Protein AF-A0A0M4G660-F1 (afdb_monomer_lite)

InterPro domains:
  IPR031681 YwqH-like [PF16888] (12-107)

Radius of gyration: 28.65 Å; chains: 1; bounding box: 60×16×83 Å

pLDDT: mean 83.5, std 10.87, range [44.72, 98.25]

Sequence (142 aa):
MFSLDSLVHIRSAISGEVADVEEKIDRLNQAKKEIEHQQNDYLGECRKILKPELAKSWTGSRANKFNDSRDEAHQTIENILNHEYESYKDRIDWEIAQLNMQKETLSFAGILAREAVEIADAGQDAWEAAGDKFNDLKRWLF

Organism: NCBI:txid1441095

Structure (mmCIF, N/CA/C/O backbone):
data_AF-A0A0M4G660-F1
#
_entry.id   AF-A0A0M4G660-F1
#
loop_
_atom_site.group_PDB
_atom_site.id
_atom_site.type_symbol
_atom_site.label_atom_id
_atom_site.label_alt_id
_atom_site.label_comp_id
_atom_site.label_asym_id
_atom_site.label_entity_id
_atom_site.label_seq_id
_atom_site.pdbx_PDB_ins_code
_atom_site.Cartn_x
_atom_site.Cartn_y
_atom_site.Cartn_z
_atom_site.occupancy
_atom_site.B_iso_or_equiv
_atom_site.auth_seq_id
_atom_site.auth_comp_id
_atom_site.auth_asym_id
_atom_site.auth_atom_id
_atom_site.pdbx_PDB_model_num
ATOM 1 N N . MET A 1 1 ? 27.094 -10.832 -32.823 1.00 44.72 1 MET A N 1
ATOM 2 C CA . MET A 1 1 ? 26.563 -9.756 -33.681 1.00 44.72 1 MET A CA 1
ATOM 3 C C . MET A 1 1 ? 25.323 -9.235 -32.980 1.00 44.72 1 MET A C 1
ATOM 5 O O . MET A 1 1 ? 24.364 -9.986 -32.868 1.00 44.72 1 MET A O 1
ATOM 9 N N . PHE A 1 2 ? 25.403 -8.055 -32.365 1.00 55.44 2 PHE A N 1
ATOM 10 C CA . PHE A 1 2 ? 24.255 -7.423 -31.709 1.00 55.44 2 PHE A CA 1
ATOM 11 C C . PHE A 1 2 ? 23.285 -6.957 -32.802 1.00 55.44 2 PHE A C 1
ATOM 13 O O . PHE A 1 2 ? 23.722 -6.308 -33.748 1.00 55.44 2 PHE A O 1
ATOM 20 N N . SER A 1 3 ? 22.015 -7.365 -32.733 1.00 67.00 3 SER A N 1
ATOM 21 C CA . SER A 1 3 ? 20.993 -7.032 -33.737 1.00 67.00 3 SER A CA 1
ATOM 22 C C . SER A 1 3 ? 19.977 -6.037 -33.179 1.00 67.00 3 SER A C 1
ATOM 24 O O . SER A 1 3 ? 19.724 -6.025 -31.973 1.00 67.00 3 SER A O 1
ATOM 26 N N . LEU A 1 4 ? 19.353 -5.252 -34.064 1.00 68.44 4 LEU A N 1
ATOM 27 C CA . LEU A 1 4 ? 18.244 -4.344 -33.734 1.00 68.44 4 LEU A CA 1
ATOM 28 C C . LEU A 1 4 ? 17.142 -5.065 -32.942 1.00 68.44 4 LEU A C 1
ATOM 30 O O . LEU A 1 4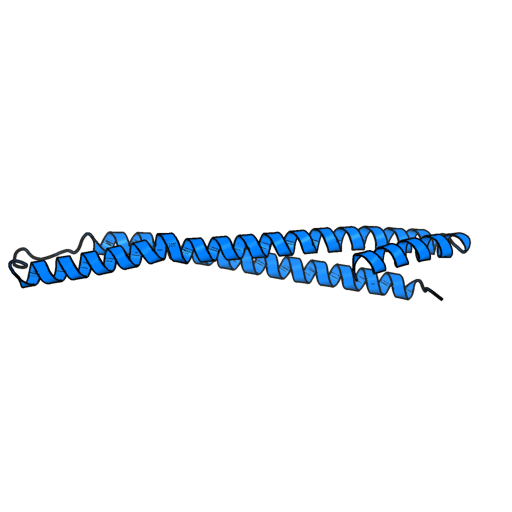 ? 16.658 -4.556 -31.934 1.00 68.44 4 LEU A O 1
ATOM 34 N N . ASP A 1 5 ? 16.829 -6.301 -33.342 1.00 76.00 5 ASP A N 1
ATOM 35 C CA . ASP A 1 5 ? 15.844 -7.156 -32.674 1.00 76.00 5 ASP A CA 1
ATOM 36 C C . ASP A 1 5 ? 16.173 -7.388 -31.194 1.00 76.00 5 ASP A C 1
ATOM 38 O O . ASP A 1 5 ? 15.279 -7.385 -30.350 1.00 76.00 5 ASP A O 1
ATOM 42 N N . SER A 1 6 ? 17.458 -7.525 -30.845 1.00 76.81 6 SER A N 1
ATOM 43 C CA . SER A 1 6 ? 17.884 -7.723 -29.452 1.00 76.81 6 SER A CA 1
ATOM 44 C C . SER A 1 6 ? 17.554 -6.499 -28.587 1.00 76.81 6 SER A C 1
ATOM 46 O O . SER A 1 6 ? 17.052 -6.641 -27.472 1.00 76.81 6 SER A O 1
ATOM 48 N N . LEU A 1 7 ? 17.782 -5.292 -29.114 1.00 72.12 7 LEU A N 1
ATOM 49 C CA . LEU A 1 7 ? 17.485 -4.032 -28.424 1.00 72.12 7 LEU A CA 1
ATOM 50 C C . LEU A 1 7 ? 15.976 -3.808 -28.272 1.00 72.12 7 LEU A C 1
ATOM 52 O O . LEU A 1 7 ? 1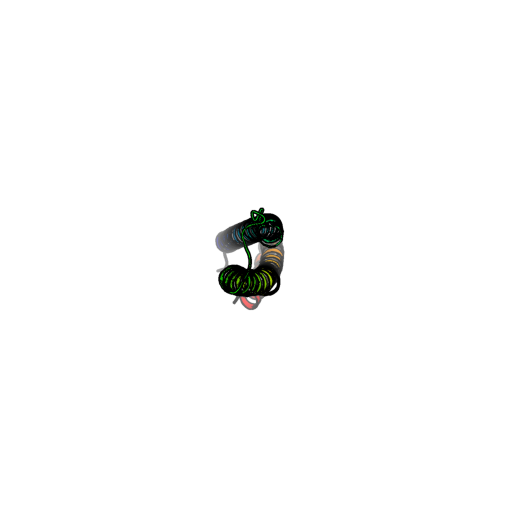5.510 -3.393 -27.208 1.00 72.12 7 LEU A O 1
ATOM 56 N N . VAL A 1 8 ? 15.200 -4.136 -29.308 1.00 76.62 8 VAL A N 1
ATOM 57 C CA . VAL A 1 8 ? 13.733 -4.060 -29.276 1.00 76.62 8 VAL A CA 1
ATOM 58 C C . VAL A 1 8 ? 13.154 -5.021 -28.234 1.00 76.62 8 VAL A C 1
ATOM 60 O O . VAL A 1 8 ? 12.283 -4.624 -27.456 1.00 76.62 8 VAL A O 1
ATOM 63 N N . HIS A 1 9 ? 13.667 -6.252 -28.152 1.00 80.25 9 HIS A N 1
ATOM 64 C CA . HIS A 1 9 ? 13.245 -7.218 -27.136 1.00 80.25 9 HIS A CA 1
ATOM 65 C C . HIS A 1 9 ? 13.515 -6.730 -25.711 1.00 80.25 9 HIS A C 1
ATOM 67 O O . HIS A 1 9 ? 12.638 -6.824 -24.856 1.00 80.25 9 HIS A O 1
ATOM 73 N N . ILE A 1 10 ? 14.693 -6.162 -25.458 1.00 77.19 10 ILE A N 1
ATOM 74 C CA . ILE A 1 10 ? 15.066 -5.643 -24.135 1.00 77.19 10 ILE A CA 1
ATOM 75 C C . ILE A 1 10 ? 14.209 -4.444 -23.745 1.00 77.19 10 ILE A C 1
ATOM 77 O O . ILE A 1 10 ? 13.721 -4.378 -22.621 1.00 77.19 10 ILE A O 1
ATOM 81 N N . ARG A 1 11 ? 13.930 -3.541 -24.687 1.00 79.50 11 ARG A N 1
ATOM 82 C CA . ARG A 1 11 ? 12.991 -2.438 -24.463 1.00 79.50 11 ARG A CA 1
ATOM 83 C C . ARG A 1 11 ? 11.594 -2.945 -24.096 1.00 79.50 11 ARG A C 1
ATOM 85 O O . ARG A 1 11 ? 10.970 -2.405 -23.181 1.00 79.50 11 ARG A O 1
ATOM 92 N N . SER A 1 12 ? 11.094 -3.947 -24.819 1.00 83.69 12 SER A N 1
ATOM 93 C CA . SER A 1 12 ? 9.786 -4.546 -24.538 1.00 83.69 12 SER A CA 1
ATOM 94 C C . SER A 1 12 ? 9.763 -5.214 -23.165 1.00 83.69 12 SER A C 1
ATOM 96 O O . SER A 1 12 ? 8.791 -5.042 -22.438 1.00 83.69 12 SER A O 1
ATOM 98 N N . ALA A 1 13 ? 10.829 -5.928 -22.797 1.00 83.44 13 ALA A N 1
ATOM 99 C CA . ALA A 1 13 ? 10.962 -6.555 -21.487 1.00 83.44 13 ALA A CA 1
ATOM 100 C C . ALA A 1 13 ? 10.968 -5.510 -20.363 1.00 83.44 13 ALA A C 1
ATOM 102 O O . ALA A 1 13 ? 10.168 -5.612 -19.444 1.00 83.44 13 ALA A O 1
ATOM 103 N N . ILE A 1 14 ? 11.776 -4.449 -20.485 1.00 82.00 14 ILE A N 1
ATOM 104 C CA . ILE A 1 14 ? 11.819 -3.348 -19.508 1.00 82.00 14 ILE A CA 1
ATOM 105 C C . ILE A 1 14 ? 10.439 -2.707 -19.343 1.00 82.00 14 ILE A C 1
ATOM 107 O O . ILE A 1 14 ? 10.021 -2.416 -18.229 1.00 82.00 14 ILE A O 1
ATOM 111 N N . SER A 1 15 ? 9.720 -2.495 -20.446 1.00 85.25 15 SER A N 1
ATOM 112 C CA . SER A 1 15 ? 8.387 -1.886 -20.400 1.00 85.25 15 SER A CA 1
ATOM 113 C C . SER A 1 15 ? 7.369 -2.795 -19.699 1.00 85.25 15 SER A C 1
ATOM 115 O O . SER A 1 15 ? 6.523 -2.293 -18.966 1.00 85.25 15 SER A O 1
ATOM 117 N N . GLY A 1 16 ? 7.472 -4.115 -19.893 1.00 88.00 16 GLY A N 1
ATOM 118 C CA . GLY A 1 16 ? 6.681 -5.106 -19.157 1.00 88.00 16 GLY A CA 1
ATOM 119 C C . GLY A 1 16 ? 6.983 -5.087 -17.659 1.00 88.00 16 GLY A C 1
ATOM 120 O O . GLY A 1 16 ? 6.071 -4.944 -16.857 1.00 88.00 16 GLY A O 1
ATOM 121 N N . GLU A 1 17 ? 8.262 -5.118 -17.283 1.00 89.25 17 GLU A N 1
ATOM 122 C CA . GLU A 1 17 ? 8.681 -5.071 -15.875 1.00 89.25 17 GLU A CA 1
ATOM 123 C C . GLU A 1 17 ? 8.239 -3.775 -15.177 1.00 89.25 17 GLU A C 1
ATOM 125 O O . GLU A 1 17 ? 7.815 -3.803 -14.023 1.00 89.25 17 GLU A O 1
ATOM 130 N N . VAL A 1 18 ? 8.287 -2.628 -15.869 1.00 89.06 18 VAL A N 1
ATOM 131 C CA . VAL A 1 18 ? 7.757 -1.364 -15.328 1.00 89.06 18 VAL A CA 1
ATOM 132 C C . VAL A 1 18 ? 6.261 -1.482 -15.039 1.00 89.06 18 VAL A C 1
ATOM 134 O O . VAL A 1 18 ? 5.838 -1.099 -13.950 1.00 89.06 18 VAL A O 1
ATOM 137 N N . ALA A 1 19 ? 5.476 -2.031 -15.970 1.00 91.75 19 ALA A N 1
ATOM 138 C CA . ALA A 1 19 ? 4.037 -2.210 -15.785 1.00 91.75 19 ALA A CA 1
ATOM 139 C C . ALA A 1 19 ? 3.720 -3.166 -14.619 1.00 91.75 19 ALA A C 1
ATOM 141 O O . ALA A 1 19 ? 2.849 -2.874 -13.801 1.00 91.75 19 ALA A O 1
ATOM 142 N N . ASP A 1 20 ? 4.475 -4.258 -14.483 1.00 94.25 20 ASP A N 1
ATOM 143 C CA . ASP A 1 20 ? 4.322 -5.214 -13.382 1.00 94.25 20 ASP A CA 1
ATOM 144 C C . ASP A 1 20 ? 4.648 -4.580 -12.018 1.00 94.25 20 ASP A C 1
ATOM 146 O O . ASP A 1 20 ? 3.996 -4.865 -11.007 1.00 94.25 20 ASP A O 1
ATOM 150 N N . VAL A 1 21 ? 5.668 -3.718 -11.960 1.00 94.25 21 VAL A N 1
ATOM 151 C CA . VAL A 1 21 ? 6.014 -2.962 -10.748 1.00 94.25 21 VAL A CA 1
ATOM 152 C C . VAL A 1 21 ? 4.928 -1.937 -10.413 1.00 94.25 21 VAL A C 1
ATOM 154 O O . VAL A 1 21 ? 4.554 -1.817 -9.245 1.00 94.25 21 VAL A O 1
ATOM 157 N N . GLU A 1 22 ? 4.381 -1.237 -11.409 1.00 95.50 22 GLU A N 1
ATOM 158 C CA . GLU A 1 22 ? 3.260 -0.305 -11.227 1.00 95.50 22 GLU A CA 1
ATOM 159 C C . GLU A 1 22 ? 2.017 -1.008 -10.674 1.00 95.50 22 GLU A C 1
ATOM 161 O O . GLU A 1 22 ? 1.448 -0.545 -9.685 1.00 95.50 22 GLU A O 1
ATOM 166 N N . GLU A 1 23 ? 1.651 -2.171 -11.218 1.00 97.25 23 GLU A N 1
ATOM 167 C CA . GLU A 1 23 ? 0.515 -2.950 -10.717 1.00 97.25 23 GLU A CA 1
ATOM 168 C C . GLU A 1 23 ? 0.711 -3.355 -9.246 1.00 97.25 23 GLU A C 1
ATOM 170 O O . GLU A 1 23 ? -0.210 -3.255 -8.427 1.00 97.25 23 GLU A O 1
ATOM 175 N N . LYS A 1 24 ? 1.921 -3.791 -8.870 1.00 97.56 24 LYS A N 1
ATOM 176 C CA . LYS A 1 24 ? 2.240 -4.141 -7.475 1.00 97.56 24 LYS A CA 1
ATOM 177 C C . LYS A 1 24 ? 2.100 -2.936 -6.546 1.00 97.56 24 LYS A C 1
ATOM 179 O O . LYS A 1 24 ? 1.526 -3.079 -5.466 1.00 97.56 24 LYS A O 1
ATOM 184 N N . ILE A 1 25 ? 2.591 -1.767 -6.962 1.00 97.12 25 ILE A N 1
ATOM 185 C CA . ILE A 1 25 ? 2.451 -0.514 -6.206 1.00 97.12 25 ILE A CA 1
ATOM 186 C C . ILE A 1 25 ? 0.970 -0.164 -6.024 1.00 97.12 25 ILE A C 1
ATOM 188 O O . ILE A 1 25 ? 0.545 0.140 -4.908 1.00 97.12 25 ILE A O 1
ATOM 192 N N . ASP A 1 26 ? 0.161 -0.254 -7.079 1.00 97.94 26 ASP A N 1
ATOM 193 C CA . ASP A 1 26 ? -1.270 0.055 -7.021 1.00 97.94 26 ASP A CA 1
ATOM 194 C C . ASP A 1 26 ? -2.028 -0.881 -6.078 1.00 97.94 26 ASP A C 1
ATOM 196 O O . ASP A 1 26 ? -2.834 -0.434 -5.256 1.00 97.94 26 ASP A O 1
ATOM 200 N N . ARG A 1 27 ? -1.721 -2.180 -6.123 1.00 97.88 27 ARG A N 1
ATOM 201 C CA . ARG A 1 27 ? -2.301 -3.169 -5.206 1.00 97.88 27 ARG A CA 1
ATOM 202 C C . ARG A 1 27 ? -1.935 -2.893 -3.749 1.00 97.88 27 ARG A C 1
ATOM 204 O O . ARG A 1 27 ? -2.799 -3.008 -2.881 1.00 97.88 27 ARG A O 1
ATOM 211 N N . LEU A 1 28 ? -0.687 -2.513 -3.474 1.00 98.25 28 LEU A N 1
ATOM 212 C CA . LEU A 1 28 ? -0.239 -2.144 -2.128 1.00 98.25 28 LEU A CA 1
ATOM 213 C C . LEU A 1 28 ? -0.926 -0.866 -1.628 1.00 98.25 28 LEU A C 1
ATOM 215 O O . LEU A 1 28 ? -1.400 -0.828 -0.494 1.00 98.25 28 LEU A O 1
ATOM 219 N N . ASN A 1 29 ? -1.065 0.146 -2.487 1.00 97.62 29 ASN A N 1
ATOM 220 C CA . ASN A 1 29 ? -1.810 1.366 -2.173 1.00 97.62 29 ASN A CA 1
ATOM 221 C C . ASN A 1 29 ? -3.283 1.079 -1.857 1.00 97.62 29 ASN A C 1
ATOM 223 O O . ASN A 1 29 ? -3.846 1.660 -0.927 1.00 97.62 29 ASN A O 1
ATOM 227 N N . GLN A 1 30 ? -3.916 0.187 -2.619 1.00 97.75 30 GLN A N 1
ATOM 228 C CA . GLN A 1 30 ? -5.294 -0.222 -2.373 1.00 97.75 30 GLN A CA 1
ATOM 229 C C . GLN A 1 30 ? -5.428 -0.966 -1.037 1.00 97.75 30 GLN A C 1
ATOM 231 O O . GLN A 1 30 ? -6.288 -0.617 -0.230 1.00 97.75 30 GLN A O 1
ATOM 236 N N . ALA A 1 31 ? -4.532 -1.915 -0.759 1.00 97.12 31 ALA A N 1
ATOM 237 C CA . ALA A 1 31 ? -4.509 -2.636 0.511 1.00 97.12 31 ALA A CA 1
ATOM 238 C C . ALA A 1 31 ? -4.311 -1.691 1.710 1.00 97.12 31 ALA A C 1
ATOM 240 O O . ALA A 1 31 ? -4.997 -1.825 2.721 1.00 97.12 31 ALA A O 1
ATOM 241 N N . LYS A 1 32 ? -3.430 -0.686 1.593 1.00 97.00 32 LYS A N 1
ATOM 242 C CA . LYS A 1 32 ? -3.231 0.329 2.638 1.00 97.00 32 LYS A CA 1
ATOM 243 C C . LYS A 1 32 ? -4.513 1.110 2.930 1.00 97.00 32 LYS A C 1
ATOM 245 O O . LYS A 1 32 ? -4.879 1.257 4.093 1.00 97.00 32 LYS A O 1
ATOM 250 N N . LYS A 1 33 ? -5.226 1.558 1.891 1.00 96.62 33 LYS A N 1
ATOM 251 C CA . LYS A 1 33 ? -6.512 2.260 2.048 1.00 96.62 33 LYS A CA 1
ATOM 252 C C . LYS A 1 33 ? -7.565 1.392 2.735 1.00 96.62 33 LYS A C 1
ATOM 254 O O . LYS A 1 33 ? -8.328 1.890 3.557 1.00 96.62 33 LYS A O 1
ATOM 259 N N . GLU A 1 34 ? -7.616 0.102 2.411 1.00 95.88 34 GLU A N 1
ATOM 260 C CA . GLU A 1 34 ? -8.534 -0.844 3.055 1.00 95.88 34 GLU A CA 1
ATOM 261 C C . GLU A 1 34 ? -8.205 -1.034 4.540 1.00 95.88 34 GLU A C 1
ATOM 263 O O . GLU A 1 34 ? -9.111 -0.996 5.372 1.00 95.88 34 GLU A O 1
ATOM 268 N N . ILE A 1 35 ? -6.919 -1.152 4.885 1.00 93.75 35 ILE A N 1
ATOM 269 C CA . ILE A 1 35 ? -6.444 -1.214 6.276 1.00 93.75 35 ILE A CA 1
ATOM 270 C C . ILE A 1 35 ? -6.825 0.063 7.035 1.00 93.75 35 ILE A C 1
ATOM 272 O O . ILE A 1 35 ? -7.355 -0.017 8.140 1.00 93.75 35 ILE A O 1
ATOM 276 N N . GLU A 1 36 ? -6.613 1.242 6.446 1.00 94.00 36 GLU A N 1
ATOM 277 C CA . GLU A 1 36 ? -6.996 2.527 7.048 1.00 94.00 36 GLU A CA 1
ATOM 278 C C . GLU A 1 36 ? -8.512 2.640 7.257 1.00 94.00 36 GLU A C 1
ATOM 280 O O . GLU A 1 36 ? -8.968 3.165 8.276 1.00 94.00 36 GLU A O 1
ATOM 285 N N . HIS A 1 37 ? -9.314 2.138 6.317 1.00 94.12 37 HIS A N 1
ATOM 286 C CA . HIS A 1 37 ? -10.766 2.121 6.461 1.00 94.12 37 HIS A CA 1
ATOM 287 C C . HIS A 1 37 ? -11.204 1.210 7.614 1.00 94.12 37 HIS A C 1
ATOM 289 O O . HIS A 1 37 ? -11.929 1.662 8.500 1.00 94.12 37 HIS A O 1
ATOM 295 N N . GLN A 1 38 ? -10.684 -0.021 7.664 1.00 90.75 38 GLN A N 1
ATOM 296 C CA . GLN A 1 38 ? -10.962 -0.972 8.744 1.00 90.75 38 GLN A CA 1
ATOM 297 C C . GLN A 1 38 ? -10.537 -0.419 10.111 1.00 90.75 38 GLN A C 1
ATOM 299 O O . GLN A 1 38 ? -11.310 -0.480 11.065 1.00 90.75 38 GLN A O 1
ATOM 304 N N . GLN A 1 39 ? -9.346 0.185 10.208 1.00 92.62 39 GLN A N 1
ATOM 305 C CA . GLN A 1 39 ? -8.855 0.820 11.436 1.00 92.62 39 GLN A CA 1
ATOM 306 C C . GLN A 1 39 ? -9.840 1.883 11.944 1.00 92.62 39 GLN A C 1
ATOM 308 O O . GLN A 1 39 ? -10.165 1.923 13.132 1.00 92.62 39 GLN A O 1
ATOM 313 N N . ASN A 1 40 ? -10.351 2.729 11.045 1.00 90.00 40 ASN A N 1
ATOM 314 C CA . ASN A 1 40 ? -11.313 3.778 11.382 1.00 90.00 40 ASN A CA 1
ATOM 315 C C . ASN A 1 40 ? -12.676 3.223 11.816 1.00 90.00 40 ASN A C 1
ATOM 317 O O . ASN A 1 40 ? -13.258 3.725 12.784 1.00 90.00 40 ASN A O 1
ATOM 321 N N . ASP A 1 41 ? -13.169 2.182 11.146 1.00 89.31 41 ASP A N 1
ATOM 322 C CA . ASP A 1 41 ? -14.423 1.522 11.512 1.00 89.31 41 ASP A CA 1
ATOM 323 C C . ASP A 1 41 ? -14.321 0.907 12.913 1.00 89.31 41 ASP A C 1
ATOM 325 O O . ASP A 1 41 ? -15.154 1.183 13.784 1.00 89.31 41 ASP A O 1
ATOM 329 N N . TYR A 1 42 ? -13.237 0.176 13.184 1.00 86.31 42 TYR A N 1
ATOM 330 C CA . TYR A 1 42 ? -12.986 -0.418 14.495 1.00 86.31 42 TYR A CA 1
ATOM 331 C C . TYR A 1 42 ? -12.767 0.625 15.595 1.00 86.31 42 TYR A C 1
ATOM 333 O O . TYR A 1 42 ? -13.249 0.434 16.712 1.00 86.31 42 TYR A O 1
ATOM 341 N N . LEU A 1 43 ? -12.125 1.764 15.307 1.00 86.12 43 LEU A N 1
ATOM 342 C CA . LEU A 1 43 ? -12.064 2.895 16.244 1.00 86.12 43 LEU A CA 1
ATOM 343 C C . LEU A 1 43 ? -13.472 3.401 16.604 1.00 86.12 43 LEU A C 1
ATOM 345 O O . LEU A 1 43 ? -13.748 3.731 17.763 1.00 86.12 43 LEU A O 1
ATOM 349 N N . GLY A 1 44 ? -14.378 3.453 15.626 1.00 83.50 44 GLY A N 1
ATOM 350 C CA . GLY A 1 44 ? -15.780 3.806 15.834 1.00 83.50 44 GLY A CA 1
ATOM 351 C C . GLY A 1 44 ? -16.532 2.792 16.699 1.00 83.50 44 GLY A C 1
ATOM 352 O O . GLY A 1 44 ? -17.306 3.182 17.578 1.00 83.50 44 GLY A O 1
ATOM 353 N N . GLU A 1 45 ? -16.298 1.499 16.484 1.00 83.31 45 GLU A N 1
ATOM 354 C CA . GLU A 1 45 ? -16.901 0.417 17.269 1.00 83.31 45 GLU A CA 1
ATOM 355 C C . GLU A 1 45 ? -16.353 0.342 18.697 1.00 83.31 45 GLU A C 1
ATOM 357 O O . GLU A 1 45 ? -17.134 0.230 19.645 1.00 83.31 45 GLU A O 1
ATOM 362 N N . CYS A 1 46 ? -15.042 0.504 18.880 1.00 83.06 46 CYS A N 1
ATOM 363 C CA . CYS A 1 46 ? -14.386 0.481 20.186 1.00 83.06 46 CYS A CA 1
ATOM 364 C C . CYS A 1 46 ? -14.970 1.541 21.138 1.00 83.06 46 CYS A C 1
ATOM 366 O O . CYS A 1 46 ? -15.277 1.263 22.300 1.00 83.06 46 CYS A O 1
ATOM 368 N N . ARG A 1 47 ? -15.281 2.739 20.622 1.00 80.38 47 ARG A N 1
ATOM 369 C CA . ARG A 1 47 ? -15.952 3.799 21.401 1.00 80.38 47 ARG A CA 1
ATOM 370 C C . ARG A 1 47 ? -17.316 3.383 21.958 1.00 80.38 47 ARG A C 1
ATOM 372 O O . ARG A 1 47 ? -17.741 3.928 22.978 1.00 80.38 47 ARG A O 1
ATOM 379 N N . LYS A 1 48 ? -18.015 2.445 21.310 1.00 81.44 48 LYS A N 1
ATOM 380 C CA . LYS A 1 48 ? -19.314 1.930 21.776 1.00 81.44 48 LYS A CA 1
ATOM 381 C C . LYS A 1 48 ? -19.142 0.966 22.952 1.00 81.44 48 LYS A C 1
ATOM 383 O O . LYS A 1 48 ? -19.980 0.969 23.850 1.00 81.44 48 LYS A O 1
ATOM 388 N N . ILE A 1 49 ? -18.039 0.212 22.996 1.00 79.62 49 ILE A N 1
ATOM 389 C CA . ILE A 1 49 ? -17.721 -0.727 24.089 1.00 79.62 49 ILE A CA 1
ATOM 390 C C . ILE A 1 49 ? -17.583 0.013 25.427 1.00 79.62 49 ILE A C 1
ATOM 392 O O . ILE A 1 49 ? -18.021 -0.496 26.456 1.00 79.62 49 ILE A O 1
ATOM 396 N N . LEU A 1 50 ? -17.058 1.243 25.417 1.00 77.88 50 LEU A N 1
ATOM 397 C CA . LEU A 1 50 ? -16.907 2.079 26.615 1.00 77.88 50 LEU A CA 1
ATOM 398 C C . LEU A 1 50 ? -18.224 2.651 27.168 1.00 77.88 50 LEU A C 1
ATOM 400 O O . LEU A 1 50 ? -18.250 3.126 28.304 1.00 77.88 50 LEU A O 1
ATOM 404 N N . LYS A 1 51 ? -19.319 2.625 26.398 1.00 78.88 51 LYS A N 1
ATOM 405 C CA . LYS A 1 51 ? -20.621 3.184 26.803 1.00 78.88 51 LYS A CA 1
ATOM 406 C C . LYS A 1 51 ? -21.746 2.148 26.712 1.00 78.88 51 LYS A C 1
ATOM 408 O O . LYS A 1 51 ? -22.700 2.355 25.962 1.00 78.88 51 LYS A O 1
ATOM 413 N N . PRO A 1 52 ? -21.671 1.040 27.468 1.00 76.75 52 PRO A N 1
ATOM 414 C CA . PRO A 1 52 ? -22.738 0.056 27.467 1.00 76.75 52 PRO A CA 1
ATOM 415 C C . PRO A 1 52 ? -23.973 0.615 28.186 1.00 76.75 52 PRO A C 1
ATOM 417 O O . PRO A 1 52 ? -23.874 1.175 29.281 1.00 76.75 52 PRO A O 1
ATOM 420 N N . GLU A 1 53 ? -25.153 0.431 27.599 1.00 78.69 53 GLU A N 1
ATOM 421 C CA . GLU A 1 53 ? -26.421 0.731 28.267 1.00 78.69 53 GLU A CA 1
ATOM 422 C C . GLU A 1 53 ? -26.728 -0.357 29.303 1.00 78.69 53 GLU A C 1
ATOM 424 O O . GLU A 1 53 ? -27.341 -1.384 29.014 1.00 78.69 53 GLU A O 1
ATOM 429 N N . LEU A 1 54 ? -26.261 -0.147 30.534 1.00 80.81 54 LEU A N 1
ATOM 430 C CA . LEU A 1 54 ? -26.514 -1.055 31.649 1.00 80.81 54 LEU A CA 1
ATOM 431 C C . LEU A 1 54 ? -27.705 -0.569 32.483 1.00 80.81 54 LEU A C 1
ATOM 433 O O . LEU A 1 54 ? -27.793 0.597 32.869 1.00 80.81 54 LEU A O 1
ATOM 437 N N . ALA A 1 55 ? -28.624 -1.482 32.805 1.00 82.75 55 ALA A N 1
ATOM 438 C CA . ALA A 1 55 ? -29.735 -1.196 33.711 1.00 82.75 55 ALA A CA 1
ATOM 439 C C . ALA A 1 55 ? -29.230 -0.890 35.134 1.00 82.75 55 ALA A C 1
ATOM 441 O O . ALA A 1 55 ? -28.233 -1.444 35.582 1.00 82.75 55 ALA A O 1
ATOM 442 N N . LYS A 1 56 ? -29.963 -0.087 35.916 1.00 82.50 56 LYS A N 1
ATOM 443 C CA . LYS A 1 56 ? -29.572 0.278 37.300 1.00 82.50 56 LYS A CA 1
ATOM 444 C C . LYS A 1 56 ? -29.395 -0.916 38.254 1.00 82.50 56 LYS A C 1
ATOM 446 O O . LYS A 1 56 ? -28.794 -0.768 39.311 1.00 82.50 56 LYS A O 1
ATOM 451 N N . SER A 1 57 ? -29.923 -2.088 37.899 1.00 84.94 57 SER A N 1
ATOM 452 C CA . SER A 1 57 ? -29.776 -3.343 38.647 1.00 84.94 57 SER A CA 1
ATOM 453 C C . SER A 1 57 ? -28.402 -4.004 38.486 1.00 84.94 57 SER A C 1
ATOM 455 O O . SER A 1 57 ? -28.129 -5.016 39.128 1.00 84.94 57 SER A O 1
ATOM 457 N N . TRP A 1 58 ? -27.543 -3.472 37.616 1.00 82.56 58 TRP A N 1
ATOM 458 C CA . TRP A 1 58 ? -26.195 -3.971 37.384 1.00 82.56 58 TRP A CA 1
ATOM 459 C C . TRP A 1 58 ? -25.223 -3.439 38.440 1.00 82.56 58 TRP A C 1
ATOM 461 O O . TRP A 1 58 ? -24.525 -2.448 38.243 1.00 82.56 58 TRP A O 1
ATOM 471 N N . THR A 1 59 ? -25.199 -4.098 39.597 1.00 87.25 59 THR A N 1
ATOM 472 C CA . THR A 1 59 ? -24.361 -3.713 40.741 1.00 87.25 59 THR A CA 1
ATOM 473 C C . THR A 1 59 ? -23.640 -4.918 41.355 1.00 87.25 59 THR A C 1
ATOM 475 O O . THR A 1 59 ? -23.885 -6.077 41.003 1.00 87.25 59 THR A O 1
ATOM 478 N N . GLY A 1 60 ? -22.711 -4.646 42.275 1.00 90.62 60 GLY A N 1
ATOM 479 C CA . GLY A 1 60 ? -21.974 -5.671 43.013 1.00 90.62 60 GLY A CA 1
ATOM 480 C C . GLY A 1 60 ? -20.940 -6.421 42.166 1.00 90.62 60 GLY A C 1
ATOM 481 O O . GLY A 1 60 ? -20.520 -5.969 41.104 1.00 90.62 60 GLY A O 1
ATOM 482 N N . SER A 1 61 ? -20.518 -7.595 42.643 1.00 89.12 61 SER A N 1
ATOM 483 C CA . SER A 1 61 ? -19.400 -8.353 42.054 1.00 89.12 61 SER A CA 1
ATOM 484 C C . SER A 1 61 ? -19.583 -8.683 40.565 1.00 89.12 61 SER A C 1
ATOM 486 O O . SER A 1 61 ? -18.605 -8.694 39.820 1.00 89.12 61 SER A O 1
ATOM 488 N N . ARG A 1 62 ? -20.823 -8.904 40.106 1.00 86.62 62 ARG A N 1
ATOM 489 C CA . ARG A 1 62 ? -21.121 -9.165 38.689 1.00 86.62 62 ARG A CA 1
ATOM 490 C C . ARG A 1 62 ? -20.818 -7.955 37.803 1.00 86.62 62 ARG A C 1
ATOM 492 O O . ARG A 1 62 ? -20.265 -8.136 36.724 1.00 86.62 62 ARG A O 1
ATOM 499 N N . ALA A 1 63 ? -21.172 -6.754 38.259 1.00 88.25 63 ALA A N 1
ATOM 500 C CA . ALA A 1 63 ? -20.909 -5.526 37.519 1.00 88.25 63 ALA A CA 1
ATOM 501 C C . ALA A 1 63 ? -19.407 -5.231 37.439 1.00 88.25 63 ALA A C 1
ATOM 503 O O . ALA A 1 63 ? -18.910 -4.888 36.371 1.00 88.25 63 ALA A O 1
ATOM 504 N N . ASN A 1 64 ? -18.682 -5.453 38.541 1.00 88.12 64 A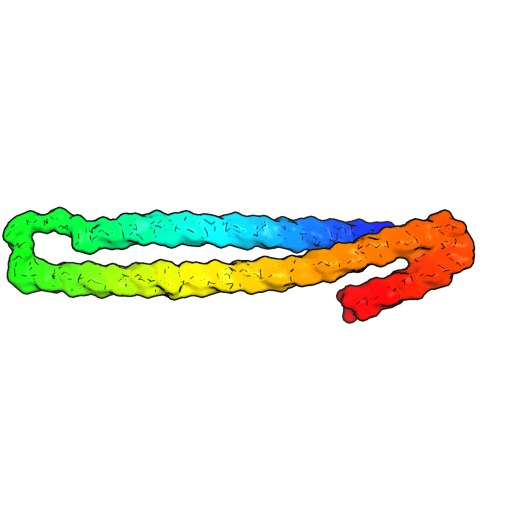SN A N 1
ATOM 505 C CA . ASN A 1 64 ? -17.231 -5.263 38.585 1.00 88.12 64 ASN A CA 1
ATOM 506 C C . ASN A 1 64 ? -16.511 -6.180 37.589 1.00 88.12 64 ASN A C 1
ATOM 508 O O . ASN A 1 64 ? -15.789 -5.682 36.739 1.00 88.12 64 ASN A O 1
ATOM 512 N N . LYS A 1 65 ? -16.800 -7.491 37.603 1.00 90.12 65 LYS A N 1
ATOM 513 C CA . LYS A 1 65 ? -16.156 -8.453 36.688 1.00 90.12 65 LYS A CA 1
ATOM 514 C C . LYS A 1 65 ? -16.339 -8.105 35.213 1.00 90.12 65 LYS A C 1
ATOM 516 O O . LYS A 1 65 ? -15.444 -8.325 34.413 1.00 90.12 65 LYS A O 1
ATOM 521 N N . PHE A 1 66 ? -17.505 -7.594 34.839 1.00 89.12 66 PHE A N 1
ATOM 522 C CA . PHE A 1 66 ? -17.726 -7.164 33.463 1.00 89.12 66 PHE A CA 1
ATOM 523 C C . PHE A 1 66 ? -16.995 -5.878 33.120 1.00 89.12 66 PHE A C 1
ATOM 525 O O . PHE A 1 66 ? -16.509 -5.775 32.002 1.00 89.12 66 PHE A O 1
ATOM 532 N N . ASN A 1 67 ? -16.924 -4.911 34.039 1.00 88.12 67 ASN A N 1
ATOM 533 C CA . ASN A 1 67 ? -16.108 -3.723 33.809 1.00 88.12 67 ASN A CA 1
ATOM 534 C C . ASN A 1 67 ? -14.643 -4.128 33.610 1.00 88.12 67 ASN A C 1
ATOM 536 O O . ASN A 1 67 ? -14.042 -3.675 32.645 1.00 88.12 67 ASN A O 1
ATOM 540 N N . ASP A 1 68 ? -14.127 -5.054 34.426 1.00 90.50 68 ASP A N 1
ATOM 541 C CA . ASP A 1 68 ? -12.770 -5.590 34.280 1.00 90.50 68 ASP A CA 1
ATOM 542 C C . ASP A 1 68 ? -12.570 -6.231 32.891 1.00 90.50 68 ASP A C 1
ATOM 544 O O . ASP A 1 68 ? -11.654 -5.859 32.162 1.00 90.50 68 ASP A O 1
ATOM 548 N N . SER A 1 69 ? -13.471 -7.132 32.470 1.00 89.12 69 SER A N 1
ATOM 549 C CA . SER A 1 69 ? -13.402 -7.760 31.139 1.00 89.12 69 SER A CA 1
ATOM 550 C C . SER A 1 69 ? -13.554 -6.763 29.988 1.00 89.12 69 SER A C 1
ATOM 552 O O . SER A 1 69 ? -12.942 -6.929 28.935 1.00 89.12 69 SER A O 1
ATOM 554 N N . ARG A 1 70 ? -14.383 -5.730 30.156 1.00 90.00 70 ARG A N 1
ATOM 555 C CA . ARG A 1 70 ? -14.560 -4.665 29.165 1.00 90.00 70 ARG A CA 1
ATOM 556 C C . ARG A 1 70 ? -13.283 -3.845 29.025 1.00 90.00 70 ARG A C 1
ATOM 558 O O . ARG A 1 70 ? -12.896 -3.534 27.904 1.00 90.00 70 ARG A O 1
ATOM 565 N N . ASP A 1 71 ? -12.656 -3.487 30.138 1.00 88.94 71 ASP A N 1
ATOM 566 C CA . ASP A 1 71 ? -11.444 -2.673 30.146 1.00 88.94 71 ASP A CA 1
ATOM 567 C C . ASP A 1 71 ? -10.261 -3.457 29.553 1.00 88.94 71 ASP A C 1
ATOM 569 O O . ASP A 1 71 ? -9.510 -2.908 28.749 1.00 88.94 71 ASP A O 1
ATOM 573 N N . GLU A 1 72 ? -10.157 -4.759 29.839 1.00 90.19 72 GLU A N 1
ATOM 574 C CA . GLU A 1 72 ? -9.187 -5.663 29.202 1.00 90.19 72 GLU A CA 1
ATOM 575 C C . GLU A 1 72 ? -9.411 -5.773 27.682 1.00 90.19 72 GLU A C 1
ATOM 577 O O . GLU A 1 72 ? -8.469 -5.653 26.890 1.00 90.19 72 GLU A O 1
ATOM 582 N N . ALA A 1 73 ? -10.667 -5.941 27.253 1.00 87.81 73 ALA A N 1
ATOM 583 C CA . ALA A 1 73 ? -11.015 -5.972 25.835 1.00 87.81 73 ALA A CA 1
ATOM 584 C C . ALA A 1 73 ? -10.681 -4.641 25.146 1.00 87.81 73 ALA A C 1
ATOM 586 O O . ALA A 1 73 ? -10.110 -4.637 24.057 1.00 87.81 73 ALA A O 1
ATOM 587 N N . HIS A 1 74 ? -10.984 -3.513 25.791 1.00 89.00 74 HIS A N 1
ATOM 588 C CA . HIS A 1 74 ? -10.665 -2.184 25.279 1.00 89.00 74 HIS A CA 1
ATOM 589 C C . HIS A 1 74 ? -9.156 -1.984 25.109 1.00 89.00 74 HIS A C 1
ATOM 591 O O . HIS A 1 74 ? -8.720 -1.569 24.040 1.00 89.00 74 HIS A O 1
ATOM 597 N N . GLN A 1 75 ? -8.354 -2.329 26.121 1.00 89.56 75 GLN A N 1
ATOM 598 C CA . GLN A 1 75 ? -6.890 -2.243 26.046 1.00 89.56 75 GLN A CA 1
ATOM 599 C C . GLN A 1 75 ? -6.322 -3.114 24.924 1.00 89.56 75 GLN A C 1
ATOM 601 O O . GLN A 1 75 ? -5.437 -2.685 24.186 1.00 89.56 75 GLN A O 1
ATOM 606 N N . THR A 1 76 ? -6.848 -4.329 24.763 1.00 89.44 76 THR A N 1
ATOM 607 C CA . THR A 1 76 ? -6.435 -5.229 23.679 1.00 89.44 76 THR A CA 1
ATOM 608 C C . THR A 1 76 ? -6.742 -4.621 22.310 1.00 89.44 76 THR A C 1
ATOM 610 O O . THR A 1 76 ? -5.877 -4.602 21.437 1.00 89.44 76 THR A O 1
ATOM 613 N N . ILE A 1 77 ? -7.946 -4.073 22.130 1.00 88.00 77 ILE A N 1
ATOM 614 C CA . ILE A 1 77 ? -8.355 -3.429 20.878 1.00 88.00 77 ILE A CA 1
ATOM 615 C C . ILE A 1 77 ? -7.508 -2.181 20.602 1.00 88.00 77 ILE A C 1
ATOM 617 O O . ILE A 1 77 ? -7.040 -2.010 19.480 1.00 88.00 77 ILE A O 1
ATOM 621 N N . GLU A 1 78 ? -7.258 -1.329 21.600 1.00 88.12 78 GLU A N 1
ATOM 622 C CA . GLU A 1 78 ? -6.370 -0.170 21.444 1.00 88.12 78 GLU A CA 1
ATOM 623 C C . GLU A 1 78 ? -4.953 -0.580 21.043 1.00 88.12 78 GLU A C 1
ATOM 625 O O . GLU A 1 78 ? -4.344 0.073 20.196 1.00 88.12 78 GLU A O 1
ATOM 630 N N . ASN A 1 79 ? -4.425 -1.668 21.607 1.00 88.69 79 ASN A N 1
ATOM 631 C CA . ASN A 1 79 ? -3.109 -2.166 21.229 1.00 88.69 79 ASN A CA 1
ATOM 632 C C . ASN A 1 79 ? -3.071 -2.595 19.761 1.00 88.69 79 ASN A C 1
ATOM 634 O O . ASN A 1 79 ? -2.175 -2.160 19.039 1.00 88.69 79 ASN A O 1
ATOM 638 N N . ILE A 1 80 ? -4.057 -3.371 19.305 1.00 88.94 80 ILE A N 1
ATOM 639 C CA . ILE A 1 80 ? -4.161 -3.801 17.904 1.00 88.94 80 ILE A CA 1
ATOM 640 C C . ILE A 1 80 ? -4.265 -2.579 16.983 1.00 88.94 80 ILE A C 1
ATOM 642 O O . ILE A 1 80 ? -3.499 -2.452 16.026 1.00 88.94 80 ILE A O 1
ATOM 646 N N . LEU A 1 81 ? -5.170 -1.647 17.296 1.00 87.56 81 LEU A N 1
ATOM 647 C CA . LEU A 1 81 ? -5.423 -0.471 16.464 1.00 87.56 81 LEU A CA 1
ATOM 648 C C . LEU A 1 81 ? -4.221 0.465 16.371 1.00 87.56 81 LEU A C 1
ATOM 650 O O . LEU A 1 81 ? -4.010 1.039 15.311 1.00 87.56 81 LEU A O 1
ATOM 654 N N . ASN A 1 82 ? -3.443 0.622 17.441 1.00 86.62 82 ASN A N 1
ATOM 655 C CA . ASN A 1 82 ? -2.333 1.576 17.465 1.00 86.62 82 ASN A CA 1
ATOM 656 C C . ASN A 1 82 ? -0.972 0.963 17.112 1.00 86.62 82 ASN A C 1
ATOM 658 O O . ASN A 1 82 ? -0.043 1.712 16.829 1.00 86.62 82 ASN A O 1
ATOM 662 N N . HIS A 1 83 ? -0.823 -0.365 17.144 1.00 89.31 83 HIS A N 1
ATOM 663 C CA . HIS A 1 83 ? 0.473 -1.012 16.906 1.00 89.31 83 HIS A CA 1
ATOM 664 C C . HIS A 1 83 ? 0.445 -1.955 15.708 1.00 89.31 83 HIS A C 1
ATOM 666 O O . HIS A 1 83 ? 1.291 -1.838 14.825 1.00 89.31 83 HIS A O 1
ATOM 672 N N . GLU A 1 84 ? -0.514 -2.882 15.642 1.00 88.88 84 GLU A N 1
ATOM 673 C CA . GLU A 1 84 ? -0.536 -3.883 14.568 1.00 88.88 84 GLU A CA 1
ATOM 674 C C . GLU A 1 84 ? -0.891 -3.245 13.224 1.00 88.88 84 GLU A C 1
ATOM 676 O O . GLU A 1 84 ? -0.188 -3.448 12.234 1.00 88.88 84 GLU A O 1
ATOM 681 N N . TYR A 1 85 ? -1.925 -2.400 13.205 1.00 90.94 85 TYR A N 1
ATOM 682 C CA . TYR A 1 85 ? -2.326 -1.669 12.001 1.00 90.94 85 TYR A CA 1
ATOM 683 C C . TYR A 1 85 ? -1.231 -0.717 11.506 1.00 90.94 85 TYR A C 1
ATOM 685 O O . TYR A 1 85 ? -0.962 -0.674 10.306 1.00 90.94 85 TYR A O 1
ATOM 693 N N . GLU A 1 86 ? -0.572 0.016 12.409 1.00 90.56 86 GLU A N 1
ATOM 694 C CA . GLU A 1 86 ? 0.558 0.881 12.042 1.00 90.56 86 GLU A CA 1
ATOM 695 C C . GLU A 1 86 ? 1.722 0.061 11.477 1.00 90.56 86 GLU A C 1
ATOM 697 O O . GLU A 1 86 ? 2.230 0.379 10.406 1.00 90.56 86 GLU A O 1
ATOM 702 N N . SER A 1 87 ? 2.061 -1.070 12.104 1.00 92.50 87 SER A N 1
ATOM 703 C CA . SER A 1 87 ? 3.115 -1.959 11.607 1.00 92.50 87 SER A CA 1
ATOM 704 C C . SER A 1 87 ? 2.830 -2.491 10.197 1.00 92.50 87 SER A C 1
ATOM 706 O O . SER A 1 87 ? 3.749 -2.587 9.378 1.00 92.50 87 SER A O 1
ATOM 708 N N . TYR A 1 88 ? 1.573 -2.817 9.876 1.00 93.00 88 TYR A N 1
ATOM 709 C CA . TYR A 1 88 ? 1.203 -3.220 8.519 1.00 93.00 88 TYR A CA 1
ATOM 710 C C . TYR A 1 88 ? 1.340 -2.079 7.512 1.00 93.00 88 TYR A C 1
ATOM 712 O O . TYR A 1 88 ? 1.860 -2.307 6.418 1.00 93.00 88 TYR A O 1
ATOM 720 N N . LYS A 1 89 ? 0.921 -0.861 7.874 1.00 95.62 89 LYS A N 1
ATOM 721 C CA . LYS A 1 89 ? 1.065 0.320 7.012 1.00 95.62 89 LYS A CA 1
ATOM 722 C C . LYS A 1 89 ? 2.536 0.649 6.755 1.00 95.62 89 LYS A C 1
ATOM 724 O O . LYS A 1 89 ? 2.904 0.820 5.596 1.00 95.62 89 LYS A O 1
ATOM 729 N N . ASP A 1 90 ? 3.376 0.617 7.786 1.00 95.38 90 ASP A N 1
ATOM 730 C CA . ASP A 1 90 ? 4.821 0.849 7.670 1.00 95.38 90 ASP A CA 1
ATOM 731 C C . ASP A 1 90 ? 5.490 -0.173 6.744 1.00 95.38 90 ASP A C 1
ATOM 733 O O . ASP A 1 90 ? 6.320 0.174 5.901 1.00 95.38 90 ASP A O 1
ATOM 737 N N . ARG A 1 91 ? 5.108 -1.450 6.864 1.00 96.94 91 ARG A N 1
ATOM 738 C CA . ARG A 1 91 ? 5.624 -2.502 5.984 1.00 96.94 91 ARG A CA 1
ATOM 739 C C . ARG A 1 91 ? 5.201 -2.278 4.534 1.00 96.94 91 ARG A C 1
ATOM 741 O O . ARG A 1 91 ? 6.022 -2.455 3.640 1.00 96.94 91 ARG A O 1
ATOM 748 N N . ILE A 1 92 ? 3.947 -1.893 4.298 1.00 97.19 92 ILE A N 1
ATOM 749 C CA . ILE A 1 92 ? 3.465 -1.563 2.952 1.00 97.19 92 ILE A CA 1
ATOM 750 C C . ILE A 1 92 ? 4.242 -0.373 2.378 1.00 97.19 92 ILE A C 1
ATOM 752 O O . ILE A 1 92 ? 4.698 -0.447 1.238 1.00 97.19 92 ILE A O 1
ATOM 756 N N . ASP A 1 93 ? 4.442 0.688 3.158 1.00 97.12 93 ASP A N 1
ATOM 757 C CA . ASP A 1 93 ? 5.180 1.875 2.717 1.00 97.12 93 ASP A CA 1
ATOM 758 C C . ASP A 1 93 ? 6.635 1.548 2.363 1.00 97.12 93 ASP A C 1
ATOM 760 O O . ASP A 1 93 ? 7.160 2.038 1.360 1.00 97.12 93 ASP A O 1
ATOM 764 N N . TRP A 1 94 ? 7.276 0.668 3.135 1.00 96.25 94 TRP A N 1
ATOM 765 C CA . TRP A 1 94 ? 8.623 0.196 2.832 1.00 96.25 94 TRP A CA 1
ATOM 766 C C . TRP A 1 94 ? 8.689 -0.590 1.513 1.00 96.25 94 TRP A C 1
ATOM 768 O O . TRP A 1 94 ? 9.565 -0.325 0.688 1.00 96.25 94 TRP A O 1
ATOM 778 N N . GLU A 1 95 ? 7.751 -1.509 1.275 1.00 97.38 95 GLU A N 1
ATOM 779 C CA . GLU A 1 95 ? 7.684 -2.274 0.020 1.00 97.38 95 GLU A CA 1
ATOM 780 C C . GLU A 1 95 ? 7.407 -1.360 -1.185 1.00 97.38 95 GLU A C 1
ATOM 782 O O . GLU A 1 95 ? 8.049 -1.487 -2.229 1.00 97.38 95 GLU A O 1
ATOM 787 N N . ILE A 1 96 ? 6.511 -0.377 -1.037 1.00 96.12 96 ILE A N 1
ATOM 788 C CA . ILE A 1 96 ? 6.262 0.641 -2.068 1.00 96.12 96 ILE A CA 1
ATOM 789 C C . ILE A 1 96 ? 7.542 1.431 -2.365 1.00 96.12 96 ILE A C 1
ATOM 791 O O . ILE A 1 96 ? 7.847 1.686 -3.531 1.00 96.12 96 ILE A O 1
ATOM 795 N N . ALA A 1 97 ? 8.317 1.810 -1.346 1.00 94.06 97 ALA A N 1
ATOM 796 C CA . ALA A 1 97 ? 9.582 2.513 -1.545 1.00 94.06 97 ALA A CA 1
ATOM 797 C C . ALA A 1 97 ? 10.592 1.667 -2.342 1.00 94.06 97 ALA A C 1
ATOM 799 O O . ALA A 1 97 ? 11.209 2.182 -3.275 1.00 94.06 97 ALA A O 1
ATOM 800 N N . GLN A 1 98 ? 10.719 0.371 -2.036 1.00 93.56 98 GLN A N 1
ATOM 801 C CA . GLN A 1 98 ? 11.579 -0.548 -2.793 1.00 93.56 98 GLN A CA 1
ATOM 802 C C . GLN A 1 98 ? 11.126 -0.689 -4.251 1.00 93.56 98 GLN A C 1
ATOM 804 O O . GLN A 1 98 ? 11.942 -0.606 -5.169 1.00 93.56 98 GLN A O 1
ATOM 809 N N . LEU A 1 99 ? 9.823 -0.851 -4.479 1.00 94.69 99 LEU A N 1
ATOM 810 C CA . LEU A 1 99 ? 9.255 -0.950 -5.823 1.00 94.69 99 LEU A CA 1
ATOM 811 C C . LEU A 1 99 ? 9.447 0.344 -6.624 1.00 94.69 99 LEU A C 1
ATOM 813 O O . LEU A 1 99 ? 9.782 0.286 -7.803 1.00 94.69 99 LEU A O 1
ATOM 817 N N . ASN A 1 100 ? 9.321 1.516 -5.998 1.00 92.38 100 ASN A N 1
ATOM 818 C CA . ASN A 1 100 ? 9.611 2.790 -6.659 1.00 92.38 100 ASN A CA 1
ATOM 819 C C . ASN A 1 100 ? 11.084 2.901 -7.073 1.00 92.38 100 ASN A C 1
ATOM 821 O O . ASN A 1 100 ? 11.361 3.302 -8.201 1.00 92.38 100 ASN A O 1
ATOM 825 N N . MET A 1 101 ? 12.025 2.475 -6.223 1.00 87.31 101 MET A N 1
ATOM 826 C CA . MET A 1 101 ? 13.447 2.424 -6.591 1.00 87.31 101 MET A CA 1
ATOM 827 C C . MET A 1 101 ? 13.695 1.477 -7.777 1.00 87.31 101 MET A C 1
ATOM 829 O O . MET A 1 101 ? 14.450 1.805 -8.696 1.00 87.31 101 MET A O 1
ATOM 833 N N . GLN A 1 102 ? 13.031 0.316 -7.798 1.00 88.88 102 GLN A N 1
ATOM 834 C CA . GLN A 1 102 ? 13.098 -0.618 -8.928 1.00 88.88 102 GLN A CA 1
ATOM 835 C C . GLN A 1 102 ? 12.519 0.001 -10.204 1.00 88.88 102 GLN A C 1
ATOM 837 O O . GLN A 1 102 ? 13.121 -0.106 -11.270 1.00 88.88 102 GLN A O 1
ATOM 842 N N . LYS A 1 103 ? 11.388 0.703 -10.107 1.00 88.75 103 LYS A N 1
ATOM 843 C CA . LYS A 1 103 ? 10.766 1.404 -11.233 1.00 88.75 103 LYS A CA 1
ATOM 844 C C . LYS A 1 103 ? 11.657 2.510 -11.790 1.00 88.75 103 LYS A C 1
ATOM 846 O O . LYS A 1 103 ? 11.781 2.619 -13.009 1.00 88.75 103 LYS A O 1
ATOM 851 N N . GLU A 1 104 ? 12.272 3.328 -10.939 1.00 84.38 104 GLU A N 1
ATOM 852 C CA . GLU A 1 104 ? 13.232 4.357 -11.365 1.00 84.38 104 GLU A CA 1
ATOM 853 C C . GLU A 1 104 ? 14.415 3.725 -12.100 1.00 84.38 104 GLU A C 1
ATOM 855 O O . GLU A 1 104 ? 14.807 4.187 -13.175 1.00 84.38 104 GLU A O 1
ATOM 860 N N . THR A 1 105 ? 14.908 2.607 -11.563 1.00 82.25 105 THR A N 1
ATOM 861 C CA . THR A 1 105 ? 15.980 1.820 -12.168 1.00 82.25 105 THR A CA 1
ATOM 862 C C . THR A 1 105 ? 15.570 1.349 -13.576 1.00 82.25 105 THR A C 1
ATOM 864 O O . THR A 1 105 ? 16.186 1.687 -14.588 1.00 82.25 105 THR A O 1
ATOM 867 N N . LEU A 1 106 ? 14.446 0.647 -13.691 1.00 85.44 106 LEU A N 1
ATOM 868 C CA . LEU A 1 106 ? 13.930 0.166 -14.974 1.00 85.44 106 LEU A CA 1
ATOM 869 C C . LEU A 1 106 ? 13.633 1.308 -15.962 1.00 85.44 106 LEU A C 1
ATOM 871 O O . LEU A 1 106 ? 13.916 1.187 -17.153 1.00 85.44 106 LEU A O 1
ATOM 875 N N . SER A 1 107 ? 13.125 2.444 -15.481 1.00 81.50 107 SER A N 1
ATOM 876 C CA . SER A 1 107 ? 12.842 3.623 -16.309 1.00 81.50 107 SER A CA 1
ATOM 877 C 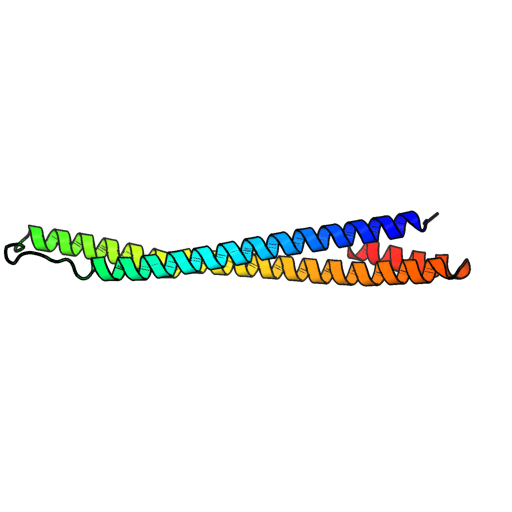C . SER A 1 107 ? 14.116 4.198 -16.925 1.00 81.50 107 SER A C 1
ATOM 879 O O . SER A 1 107 ? 14.142 4.494 -18.121 1.00 81.50 107 SER A O 1
ATOM 881 N N . PHE A 1 108 ? 15.194 4.303 -16.143 1.00 79.62 108 PHE A N 1
ATOM 882 C CA . PHE A 1 108 ? 16.499 4.728 -16.645 1.00 79.62 108 PHE A CA 1
ATOM 883 C C . PHE A 1 108 ? 17.053 3.745 -17.687 1.00 79.62 108 PHE A C 1
ATOM 885 O O . PHE A 1 108 ? 17.480 4.162 -18.765 1.00 79.62 108 PHE A O 1
ATOM 892 N N . ALA A 1 109 ? 16.947 2.438 -17.428 1.00 80.12 109 ALA A N 1
ATOM 893 C CA . ALA A 1 109 ? 17.291 1.417 -18.414 1.00 80.12 109 ALA A CA 1
ATOM 894 C C . ALA A 1 109 ? 16.478 1.556 -19.715 1.00 80.12 109 ALA A C 1
ATOM 896 O O . ALA A 1 109 ? 17.022 1.431 -20.814 1.00 80.12 109 ALA A O 1
ATOM 897 N N . GLY A 1 110 ? 15.186 1.868 -19.612 1.00 79.94 110 GLY A N 1
ATOM 898 C CA . GLY A 1 110 ? 14.315 2.096 -20.763 1.00 79.94 110 GLY A CA 1
ATOM 899 C C . GLY A 1 110 ? 14.721 3.309 -21.608 1.00 79.94 110 GLY A C 1
ATOM 900 O O . GLY A 1 110 ? 14.588 3.266 -22.834 1.00 79.94 110 GLY A O 1
ATOM 901 N N . ILE A 1 111 ? 15.240 4.372 -20.981 1.00 81.38 111 ILE A N 1
ATOM 902 C CA . ILE A 1 111 ? 15.791 5.547 -21.678 1.00 81.38 111 ILE A CA 1
ATOM 903 C C . ILE A 1 111 ? 17.046 5.149 -22.459 1.00 81.38 111 ILE A C 1
ATOM 905 O O . ILE A 1 111 ? 17.107 5.377 -23.665 1.00 81.38 111 ILE A O 1
ATOM 909 N N . LEU A 1 112 ? 18.000 4.479 -21.810 1.00 76.81 112 LEU A N 1
ATOM 910 C CA . LEU A 1 112 ? 19.239 4.034 -22.455 1.00 76.81 112 LEU A CA 1
ATOM 911 C C . LEU A 1 112 ? 18.980 3.067 -23.619 1.00 76.81 112 LEU A C 1
ATOM 913 O O . LEU A 1 112 ? 19.586 3.196 -24.682 1.00 76.81 112 LEU A O 1
ATOM 917 N N . ALA A 1 113 ? 18.046 2.126 -23.452 1.00 78.50 113 ALA A N 1
ATOM 918 C CA . ALA A 1 113 ? 17.652 1.210 -24.518 1.00 78.50 113 ALA A CA 1
ATOM 919 C C . ALA A 1 113 ? 17.029 1.951 -25.715 1.00 78.50 113 ALA A C 1
ATOM 921 O O . ALA A 1 113 ? 17.278 1.583 -26.861 1.00 78.50 113 ALA A O 1
ATOM 922 N N . ARG A 1 114 ? 16.246 3.013 -25.471 1.00 80.38 114 ARG A N 1
ATOM 923 C CA . ARG A 1 114 ? 15.682 3.858 -26.535 1.00 80.38 114 ARG A CA 1
ATOM 924 C C . ARG A 1 114 ? 16.775 4.596 -27.301 1.00 80.38 114 ARG A C 1
ATOM 926 O O . ARG A 1 114 ? 16.779 4.540 -28.525 1.00 80.38 114 ARG A O 1
ATOM 933 N N . GLU A 1 115 ? 17.716 5.211 -26.591 1.00 80.00 115 GLU A N 1
ATOM 934 C CA . GLU A 1 115 ? 18.855 5.893 -27.212 1.00 80.00 115 GLU A CA 1
ATOM 935 C C . GLU A 1 115 ? 19.709 4.930 -28.046 1.00 80.00 115 GLU A C 1
ATOM 937 O O . GLU A 1 115 ? 20.167 5.291 -29.125 1.00 80.00 115 GLU A O 1
ATOM 942 N N . ALA A 1 116 ? 19.916 3.695 -27.578 1.00 75.50 116 ALA A N 1
ATOM 943 C CA . ALA A 1 116 ? 20.658 2.685 -28.327 1.00 75.50 116 ALA A CA 1
ATOM 944 C C . ALA A 1 116 ? 19.948 2.277 -29.631 1.00 75.50 116 ALA A C 1
ATOM 946 O O . ALA A 1 116 ? 20.619 2.081 -30.641 1.00 75.50 116 ALA A O 1
ATOM 947 N N . VAL A 1 117 ? 18.611 2.187 -29.634 1.00 74.19 117 VAL A N 1
ATOM 948 C CA . VAL A 1 117 ? 17.820 1.935 -30.855 1.00 74.19 117 VAL A CA 1
ATOM 949 C C . VAL A 1 117 ? 17.909 3.117 -31.823 1.00 74.19 117 VAL A C 1
ATOM 951 O O . VAL A 1 117 ? 18.182 2.904 -32.998 1.00 74.19 117 VAL A O 1
ATOM 954 N N . GLU A 1 118 ? 17.744 4.352 -31.340 1.00 78.88 118 GLU A N 1
ATOM 955 C CA . GLU A 1 118 ? 17.840 5.561 -32.177 1.00 78.88 118 GLU A CA 1
ATOM 956 C C . GLU A 1 118 ? 19.225 5.712 -32.822 1.00 78.88 118 GLU A C 1
ATOM 958 O O . GLU A 1 118 ? 19.335 6.088 -33.988 1.00 78.88 118 GLU A O 1
ATOM 963 N N . ILE A 1 119 ? 20.285 5.386 -32.075 1.00 76.38 119 ILE A N 1
ATOM 964 C CA . ILE A 1 119 ? 21.655 5.361 -32.589 1.00 76.38 119 ILE A CA 1
ATOM 965 C C . ILE A 1 119 ? 21.803 4.234 -33.620 1.00 76.38 119 ILE A C 1
ATOM 967 O O . ILE A 1 119 ? 22.280 4.492 -34.718 1.00 76.38 119 ILE A O 1
ATOM 971 N N . ALA A 1 120 ? 21.361 3.009 -33.327 1.00 72.94 120 ALA A N 1
ATOM 972 C CA . ALA A 1 120 ? 21.474 1.883 -34.259 1.00 72.94 120 ALA A CA 1
ATOM 973 C C . ALA A 1 120 ? 20.746 2.121 -35.601 1.00 72.94 120 ALA A C 1
ATOM 975 O O . ALA A 1 120 ? 21.256 1.728 -36.653 1.00 72.94 120 ALA A O 1
ATOM 976 N N . ASP A 1 121 ? 19.606 2.818 -35.584 1.00 74.19 121 ASP A N 1
ATOM 977 C CA . ASP A 1 121 ? 18.868 3.214 -36.791 1.00 74.19 121 ASP A CA 1
ATOM 978 C C . ASP A 1 121 ? 19.651 4.212 -37.679 1.00 74.19 121 ASP A C 1
ATOM 980 O O . ASP A 1 121 ? 19.353 4.345 -38.868 1.00 74.19 121 ASP A O 1
ATOM 984 N N . ALA A 1 122 ? 20.687 4.885 -37.154 1.00 79.19 122 ALA A N 1
ATOM 985 C CA . ALA A 1 122 ? 21.471 5.895 -37.873 1.00 79.19 122 ALA A CA 1
ATOM 986 C C . ALA A 1 122 ? 22.596 5.338 -38.780 1.00 79.19 122 ALA A C 1
ATOM 988 O O . ALA A 1 122 ? 23.182 6.107 -39.545 1.00 79.19 122 ALA A O 1
ATOM 989 N N . GLY A 1 123 ? 22.897 4.029 -38.752 1.00 68.06 123 GLY A N 1
ATOM 990 C CA . GLY A 1 123 ? 23.831 3.379 -39.694 1.00 68.06 123 GLY A CA 1
ATOM 991 C C . GLY A 1 123 ? 25.075 2.717 -39.075 1.00 68.06 123 GLY A C 1
ATOM 992 O O . GLY A 1 123 ? 25.141 2.466 -37.879 1.00 68.06 123 GLY A O 1
ATOM 993 N N . GLN A 1 124 ? 26.064 2.367 -39.912 1.00 59.66 124 GLN A N 1
ATOM 994 C CA . GLN A 1 124 ? 27.118 1.380 -39.601 1.00 59.66 124 GLN A CA 1
ATOM 995 C C . GLN A 1 124 ? 28.062 1.769 -38.440 1.00 59.66 124 GLN A C 1
ATOM 997 O O . GLN A 1 124 ? 28.284 0.945 -37.556 1.00 59.66 124 GLN A O 1
ATOM 1002 N N . ASP A 1 125 ? 28.532 3.019 -38.383 1.00 63.94 125 ASP A N 1
ATOM 1003 C CA . ASP A 1 125 ? 29.380 3.536 -37.286 1.00 63.94 125 ASP A CA 1
ATOM 1004 C C . ASP A 1 125 ? 28.616 3.656 -35.956 1.00 63.94 125 ASP A C 1
ATOM 1006 O O . ASP A 1 125 ? 29.190 3.691 -34.869 1.00 63.94 125 ASP A O 1
ATOM 1010 N N . ALA A 1 126 ? 27.288 3.684 -36.030 1.00 62.06 126 ALA A N 1
ATOM 1011 C CA . ALA A 1 126 ? 26.420 3.808 -34.876 1.00 62.06 126 ALA A CA 1
ATOM 1012 C C . ALA A 1 126 ? 26.220 2.463 -34.144 1.00 62.06 126 ALA A C 1
ATOM 1014 O O . ALA A 1 126 ? 25.867 2.442 -32.965 1.00 62.06 126 ALA A O 1
ATOM 1015 N N . TRP A 1 127 ? 26.522 1.330 -34.792 1.00 61.22 127 TRP A N 1
ATOM 1016 C CA . TRP A 1 127 ? 26.426 0.003 -34.171 1.00 61.22 127 TRP A CA 1
ATOM 1017 C C . TRP A 1 127 ? 27.461 -0.238 -33.071 1.00 61.22 127 TRP A C 1
ATOM 1019 O O . TRP A 1 127 ? 27.143 -0.921 -32.096 1.00 61.22 127 TRP A O 1
ATOM 1029 N N . GLU A 1 128 ? 28.669 0.321 -33.187 1.00 67.19 128 GLU A N 1
ATOM 1030 C CA . GLU A 1 128 ? 29.679 0.234 -32.120 1.00 67.19 128 GLU A CA 1
ATOM 1031 C C . GLU A 1 128 ? 29.226 1.021 -30.883 1.00 67.19 128 GLU A C 1
ATOM 1033 O O . GLU A 1 128 ? 29.180 0.472 -29.783 1.00 67.19 128 GLU A O 1
ATOM 1038 N N . ALA A 1 129 ? 28.751 2.256 -31.076 1.00 66.88 129 ALA A N 1
ATOM 1039 C CA . ALA A 1 129 ? 28.232 3.091 -29.993 1.00 66.88 129 ALA A CA 1
ATOM 1040 C C . ALA A 1 129 ? 26.974 2.499 -29.323 1.00 66.88 129 ALA A C 1
ATOM 1042 O O . ALA A 1 129 ? 26.815 2.582 -28.102 1.00 66.88 129 ALA A O 1
ATOM 1043 N N . ALA A 1 130 ? 26.080 1.876 -30.100 1.00 65.25 130 ALA A N 1
ATOM 1044 C CA . ALA A 1 130 ? 24.919 1.167 -29.566 1.00 65.25 130 ALA A CA 1
ATOM 1045 C C . ALA A 1 130 ? 25.327 -0.084 -28.765 1.00 65.25 130 ALA A C 1
ATOM 1047 O O . ALA A 1 130 ? 24.721 -0.376 -27.733 1.00 65.25 130 ALA A O 1
ATOM 1048 N N . GLY A 1 131 ? 26.367 -0.801 -29.205 1.00 67.88 131 GLY A N 1
ATOM 1049 C CA . GLY A 1 131 ? 26.927 -1.958 -28.504 1.00 67.88 131 GLY A CA 1
ATOM 1050 C C . GLY A 1 131 ? 27.532 -1.608 -27.141 1.00 67.88 131 GLY A C 1
ATOM 1051 O O . GLY A 1 131 ? 27.299 -2.331 -26.170 1.00 67.88 131 GLY A O 1
ATOM 1052 N N . ASP A 1 132 ? 28.240 -0.483 -27.044 1.00 74.00 132 ASP A N 1
ATOM 1053 C CA . ASP A 1 132 ? 28.814 -0.004 -25.780 1.00 74.00 132 ASP A CA 1
ATOM 1054 C C . ASP A 1 132 ? 27.721 0.391 -24.777 1.00 74.00 132 ASP A C 1
ATOM 1056 O O . ASP A 1 132 ? 27.692 -0.134 -23.661 1.00 74.00 132 ASP A O 1
ATOM 1060 N N . LYS A 1 133 ? 26.734 1.198 -25.200 1.00 68.06 133 LYS A N 1
ATOM 1061 C CA . LYS A 1 133 ? 25.569 1.536 -24.357 1.00 68.06 133 LYS A CA 1
ATOM 1062 C C . LYS A 1 133 ? 24.783 0.300 -23.924 1.00 68.06 133 LYS A C 1
ATOM 1064 O O . LYS A 1 133 ? 24.276 0.238 -22.804 1.00 68.06 133 LYS A O 1
ATOM 1069 N N . PHE A 1 134 ? 24.673 -0.691 -24.806 1.00 66.50 134 PHE A N 1
ATOM 1070 C CA . PHE A 1 134 ? 24.019 -1.953 -24.495 1.00 66.50 134 PHE A CA 1
ATOM 1071 C C . PHE A 1 134 ? 24.767 -2.750 -23.416 1.00 66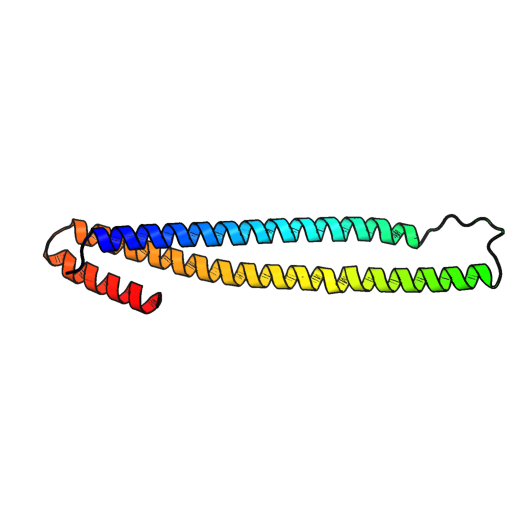.50 134 PHE A C 1
ATOM 1073 O O . PHE A 1 134 ? 24.146 -3.292 -22.499 1.00 66.50 134 PHE A O 1
ATOM 1080 N N . ASN A 1 135 ? 26.095 -2.822 -23.499 1.00 70.94 135 ASN A N 1
ATOM 1081 C CA . ASN A 1 135 ? 26.899 -3.487 -22.478 1.00 70.94 135 ASN A CA 1
ATOM 1082 C C . ASN A 1 135 ? 26.826 -2.761 -21.129 1.00 70.94 135 ASN A C 1
ATOM 1084 O O . ASN A 1 135 ? 26.732 -3.430 -20.100 1.00 70.94 135 ASN A O 1
ATOM 1088 N N . ASP A 1 136 ? 26.799 -1.428 -21.128 1.00 70.75 136 ASP A N 1
ATOM 1089 C CA . ASP A 1 136 ? 26.607 -0.630 -19.912 1.00 70.75 136 ASP A CA 1
ATOM 1090 C C . ASP A 1 136 ? 25.245 -0.901 -19.265 1.00 70.75 136 ASP A C 1
ATOM 1092 O O . ASP A 1 136 ? 25.168 -1.155 -18.061 1.00 70.75 136 ASP A O 1
ATOM 1096 N N . LEU A 1 137 ? 24.180 -0.945 -20.074 1.00 64.25 137 LEU A N 1
ATOM 1097 C CA . LEU A 1 137 ? 22.838 -1.323 -19.633 1.00 64.25 137 LEU A CA 1
ATOM 1098 C C . LEU A 1 137 ? 22.839 -2.716 -18.991 1.00 64.25 137 LEU A C 1
ATOM 1100 O O . LEU A 1 137 ? 22.322 -2.906 -17.891 1.00 64.25 137 LEU A O 1
ATOM 1104 N N . LYS A 1 138 ? 23.445 -3.694 -19.671 1.00 66.56 138 LYS A N 1
ATOM 1105 C CA . LYS A 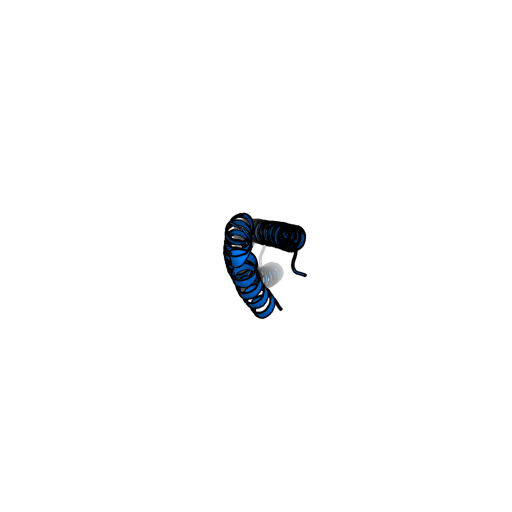1 138 ? 23.522 -5.073 -19.188 1.00 66.56 138 LYS A CA 1
ATOM 1106 C C . LYS A 1 138 ? 24.290 -5.167 -17.867 1.00 66.56 138 LYS A C 1
ATOM 1108 O O . LYS A 1 138 ? 23.847 -5.893 -16.991 1.00 66.56 138 LYS A O 1
ATOM 1113 N N . ARG A 1 139 ? 25.404 -4.441 -17.715 1.00 72.31 139 ARG A N 1
ATOM 1114 C CA . ARG A 1 139 ? 26.239 -4.437 -16.496 1.00 72.31 139 ARG A CA 1
ATOM 1115 C C . ARG A 1 139 ? 25.570 -3.758 -15.301 1.00 72.31 139 ARG A C 1
ATOM 1117 O O . ARG A 1 139 ? 26.015 -3.913 -14.171 1.00 72.31 139 ARG A O 1
ATOM 1124 N N . TRP A 1 140 ? 24.582 -2.916 -15.562 1.00 61.44 140 TRP A N 1
ATOM 1125 C CA . TRP A 1 140 ? 23.844 -2.226 -14.517 1.00 61.44 140 TRP A CA 1
ATOM 1126 C C . TRP A 1 140 ? 22.589 -2.993 -14.082 1.00 61.44 140 TRP A C 1
ATOM 1128 O O . TRP A 1 140 ? 22.220 -2.942 -12.913 1.00 61.44 140 TRP A O 1
ATOM 1138 N N . LEU A 1 141 ? 21.959 -3.722 -15.009 1.00 59.97 141 LEU A N 1
ATOM 1139 C CA . LEU A 1 141 ? 20.787 -4.559 -14.737 1.00 59.97 141 LEU A CA 1
ATOM 1140 C C . LEU A 1 141 ? 21.127 -5.942 -14.148 1.00 59.97 141 LEU A C 1
ATOM 1142 O O . LEU A 1 141 ? 20.279 -6.516 -13.466 1.00 59.97 141 LEU A O 1
ATOM 1146 N N . PHE A 1 142 ? 22.319 -6.483 -14.430 1.00 58.81 142 PHE A N 1
ATOM 1147 C CA . PHE A 1 142 ? 22.791 -7.808 -14.000 1.00 58.81 142 PHE A CA 1
ATOM 1148 C C . PHE A 1 142 ? 24.162 -7.722 -13.328 1.00 58.81 142 PHE A C 1
ATOM 1150 O O . PHE A 1 142 ? 24.406 -8.541 -12.414 1.00 58.81 142 PHE A O 1
#

Secondary structure (DSSP, 8-state):
---HHHHHHHHHHHHHHHHHHHHHHHHHHHHHHHHHHHHHHHHHHHHHHTS----TT--HHHHHHHHHHHHHHHHHHHHIIIIIHHHHHHHHHHHHHHHHHHHHHHHHHHHHHHHHHHHHTT-TTHHHHHHHHHHHHHHHH-

Foldseek 3Di:
DDDLVNLVVLLVVLVVLLVVLVVLLVVLVVVLVVLVVVLVVLVVVLVVLVPDPDDPPCDDPNNVVVVVVSVVVSVVSVCCSVPVSVVSNVVSVVVSVVSVVVSVLSVVLSVLSVVLSVQPVVDDVSPVVSVVSVVVSVVSVD